Protein AF-A0A1H3KQI0-F1 (afdb_monomer)

Structure (mmCIF, N/CA/C/O backbone):
data_AF-A0A1H3KQI0-F1
#
_entry.id   AF-A0A1H3KQI0-F1
#
loop_
_atom_site.group_PDB
_atom_site.id
_atom_site.type_symbol
_atom_site.label_atom_id
_atom_site.label_alt_id
_atom_site.label_comp_id
_atom_site.label_asym_id
_atom_site.label_entity_id
_atom_site.label_seq_id
_atom_site.pdbx_PDB_ins_code
_atom_site.Cartn_x
_atom_site.Cartn_y
_atom_site.Cartn_z
_atom_site.occupancy
_atom_site.B_iso_or_equiv
_atom_site.auth_seq_id
_atom_site.auth_comp_id
_atom_site.auth_asym_id
_atom_site.auth_atom_id
_atom_site.pdbx_PDB_model_num
ATOM 1 N N . MET A 1 1 ? 1.384 16.087 -25.421 1.00 45.19 1 MET A N 1
ATOM 2 C CA . MET A 1 1 ? 2.355 15.245 -26.148 1.00 45.19 1 MET A CA 1
ATOM 3 C C . MET A 1 1 ? 3.482 14.922 -25.182 1.00 45.19 1 MET A C 1
ATOM 5 O O . MET A 1 1 ? 4.035 15.856 -24.618 1.00 45.19 1 MET A O 1
ATOM 9 N N . TYR A 1 2 ? 3.736 13.643 -24.903 1.00 68.00 2 TYR A N 1
ATOM 10 C CA . TYR A 1 2 ? 4.824 13.215 -24.017 1.00 68.00 2 TYR A CA 1
ATOM 11 C C . TYR A 1 2 ? 6.023 12.823 -24.880 1.00 68.00 2 TYR A C 1
ATOM 13 O O . TYR A 1 2 ? 5.863 12.041 -25.813 1.00 68.00 2 TYR A O 1
ATOM 21 N N . TYR A 1 3 ? 7.194 13.381 -24.583 1.00 80.69 3 TYR A N 1
ATOM 22 C CA . TYR A 1 3 ? 8.450 13.045 -25.249 1.00 80.69 3 TYR A CA 1
ATOM 23 C C . TYR A 1 3 ? 9.344 12.297 -24.269 1.00 80.69 3 TYR A C 1
ATOM 25 O O . TYR A 1 3 ? 9.502 12.729 -23.126 1.00 80.69 3 TYR A O 1
ATOM 33 N N . LEU A 1 4 ? 9.917 11.181 -24.717 1.00 81.19 4 LEU A N 1
ATOM 34 C CA . LEU A 1 4 ? 10.887 10.423 -23.944 1.00 81.19 4 LEU A CA 1
ATOM 35 C C . LEU A 1 4 ? 12.296 10.726 -24.459 1.00 81.19 4 LEU A C 1
ATOM 37 O O . LEU A 1 4 ? 12.607 10.420 -25.606 1.00 81.19 4 LEU A O 1
ATOM 41 N N . CYS A 1 5 ? 13.144 11.300 -23.609 1.00 85.31 5 CYS A N 1
ATOM 42 C CA . CYS A 1 5 ? 14.556 11.506 -23.918 1.00 85.31 5 CYS A CA 1
ATOM 43 C C . CYS A 1 5 ? 15.376 10.388 -23.271 1.00 85.31 5 CYS A C 1
ATOM 45 O O . CYS A 1 5 ? 15.275 10.166 -22.065 1.00 85.31 5 CYS A O 1
ATOM 47 N N . THR A 1 6 ? 16.192 9.694 -24.060 1.00 85.00 6 THR A N 1
ATOM 48 C CA . THR A 1 6 ? 17.097 8.646 -23.580 1.00 85.00 6 THR A CA 1
ATOM 49 C C . THR A 1 6 ? 18.439 8.750 -24.296 1.00 85.00 6 THR A C 1
ATOM 51 O O . THR A 1 6 ? 18.502 9.226 -25.426 1.00 85.00 6 THR A O 1
ATOM 54 N N . ASN A 1 7 ? 19.509 8.305 -23.641 1.00 88.94 7 ASN A N 1
ATOM 55 C CA . ASN A 1 7 ? 20.823 8.095 -24.254 1.00 88.94 7 ASN A CA 1
ATOM 56 C C . ASN A 1 7 ? 21.018 6.647 -24.744 1.00 88.94 7 ASN A C 1
ATOM 58 O O . ASN A 1 7 ? 22.091 6.304 -25.234 1.00 88.94 7 ASN A O 1
ATOM 62 N N . ILE A 1 8 ? 20.001 5.794 -24.585 1.00 87.25 8 ILE A N 1
ATOM 63 C CA . ILE A 1 8 ? 20.001 4.406 -25.045 1.00 87.25 8 ILE A CA 1
ATOM 64 C C . ILE A 1 8 ? 19.507 4.379 -26.490 1.00 87.25 8 ILE A C 1
ATOM 66 O O . ILE A 1 8 ? 18.335 4.651 -26.744 1.00 87.25 8 ILE A O 1
ATOM 70 N N . MET A 1 9 ? 20.398 4.033 -27.416 1.00 86.62 9 MET A N 1
ATOM 71 C CA . MET A 1 9 ? 20.124 4.083 -28.858 1.00 86.62 9 MET A CA 1
ATOM 72 C C . MET A 1 9 ? 19.695 2.730 -29.440 1.00 86.62 9 MET A C 1
ATOM 74 O O . MET A 1 9 ? 19.024 2.692 -30.465 1.00 86.62 9 MET A O 1
ATOM 78 N N . ASP A 1 10 ? 20.026 1.630 -28.760 1.00 92.12 10 ASP A N 1
ATOM 79 C CA . ASP A 1 10 ? 19.920 0.271 -29.316 1.00 92.12 10 ASP A CA 1
ATOM 80 C C . ASP A 1 10 ? 18.660 -0.482 -28.852 1.00 92.12 10 ASP A C 1
ATOM 82 O O . ASP A 1 10 ? 18.579 -1.708 -28.941 1.00 92.12 10 ASP A O 1
ATOM 86 N N . TRP A 1 11 ? 17.698 0.217 -28.244 1.00 90.69 11 TRP A N 1
ATOM 87 C CA . TRP A 1 11 ? 16.488 -0.402 -27.701 1.00 90.69 11 TRP A CA 1
ATOM 88 C C . TRP A 1 11 ? 15.280 -0.131 -28.580 1.00 90.69 11 TRP A C 1
ATOM 90 O O . TRP A 1 11 ? 15.010 1.008 -28.950 1.00 90.69 11 TRP A O 1
ATOM 100 N N . GLU A 1 12 ? 14.482 -1.177 -28.786 1.00 92.69 12 GLU A N 1
ATOM 101 C CA . GLU A 1 12 ? 13.173 -1.045 -29.413 1.00 92.69 12 GLU A CA 1
ATOM 102 C C . GLU A 1 12 ? 12.286 -0.046 -28.645 1.00 92.69 12 GLU A C 1
ATOM 104 O O . GLU A 1 12 ? 12.229 -0.107 -27.404 1.00 92.69 12 GLU A O 1
ATOM 109 N N . PRO A 1 13 ? 11.541 0.836 -29.342 1.00 89.44 13 PRO A N 1
ATOM 110 C CA . PRO A 1 13 ? 10.701 1.855 -28.710 1.00 89.44 13 PRO A CA 1
ATOM 111 C C . PRO A 1 13 ? 9.726 1.296 -27.666 1.00 89.44 13 PRO A C 1
ATOM 113 O O . PRO A 1 13 ? 9.523 1.901 -26.611 1.00 89.44 13 PRO A O 1
ATOM 116 N N . GLU A 1 14 ? 9.159 0.111 -27.910 1.00 89.69 14 GLU A N 1
ATOM 117 C CA . GLU A 1 14 ? 8.251 -0.554 -26.971 1.00 89.69 14 GLU A CA 1
ATOM 118 C C . GLU A 1 14 ? 8.956 -0.935 -25.661 1.00 89.69 14 GLU A C 1
ATOM 120 O O . GLU A 1 14 ? 8.436 -0.703 -24.564 1.00 89.69 14 GLU A O 1
ATOM 125 N N . ARG A 1 15 ? 10.178 -1.475 -25.755 1.00 90.06 15 ARG A N 1
ATOM 126 C CA . ARG A 1 15 ? 10.992 -1.836 -24.588 1.00 90.06 15 ARG A CA 1
ATOM 127 C C . ARG A 1 15 ? 11.363 -0.596 -23.783 1.00 90.06 15 ARG A C 1
ATOM 129 O O . ARG A 1 15 ? 11.297 -0.621 -22.550 1.00 90.06 15 ARG A O 1
ATOM 136 N N . LEU A 1 16 ? 11.738 0.479 -24.470 1.00 90.94 16 LEU A N 1
ATOM 137 C CA . LEU A 1 16 ? 12.079 1.758 -23.860 1.00 90.94 16 LEU A CA 1
ATOM 138 C C . LEU A 1 16 ? 10.883 2.345 -23.094 1.00 90.94 16 LEU A C 1
ATOM 140 O O . LEU A 1 16 ? 11.002 2.659 -21.909 1.00 90.94 16 LEU A O 1
ATOM 144 N N . TRP A 1 17 ? 9.711 2.396 -23.731 1.00 88.75 17 TRP A N 1
ATOM 145 C CA . TRP A 1 17 ? 8.471 2.865 -23.110 1.00 88.75 17 TRP A CA 1
ATOM 146 C C . TRP A 1 17 ? 8.066 2.025 -21.895 1.00 88.75 17 TRP A C 1
ATOM 148 O O . TRP A 1 17 ? 7.750 2.564 -20.829 1.00 88.75 17 TRP A O 1
ATOM 158 N N . ARG A 1 18 ? 8.118 0.693 -22.024 1.00 85.38 18 ARG A N 1
ATOM 159 C CA . ARG A 1 18 ? 7.807 -0.230 -20.926 1.00 85.38 18 ARG A CA 1
ATOM 160 C C . ARG A 1 18 ? 8.737 -0.007 -19.737 1.00 85.38 18 ARG A C 1
ATOM 162 O O . ARG A 1 18 ? 8.272 0.025 -18.601 1.00 85.38 18 ARG A O 1
ATOM 169 N N . THR A 1 19 ? 10.028 0.177 -19.996 1.00 85.00 19 THR A N 1
ATOM 170 C CA . THR A 1 19 ? 11.035 0.387 -18.948 1.00 85.00 19 THR A CA 1
ATOM 171 C C . THR A 1 19 ? 10.838 1.729 -18.257 1.00 85.00 19 THR A C 1
ATOM 173 O O . THR A 1 19 ? 10.815 1.783 -17.031 1.00 85.00 19 THR A O 1
ATOM 176 N N . TYR A 1 20 ? 10.608 2.797 -19.021 1.00 86.31 20 TYR A N 1
ATOM 177 C CA . TYR A 1 20 ? 10.280 4.103 -18.457 1.00 86.31 20 TYR A CA 1
ATOM 178 C C . TYR A 1 20 ? 9.029 4.051 -17.575 1.00 86.31 20 TYR A C 1
ATOM 180 O O . TYR A 1 20 ? 9.051 4.530 -16.446 1.00 86.31 20 TYR A O 1
ATOM 188 N N . THR A 1 21 ? 7.968 3.389 -18.044 1.00 81.69 21 THR A N 1
ATOM 189 C CA . THR A 1 21 ? 6.725 3.227 -17.276 1.00 81.69 21 THR A CA 1
ATOM 190 C C . THR A 1 21 ? 6.969 2.491 -15.954 1.00 81.69 21 THR A C 1
ATOM 192 O O . THR A 1 21 ? 6.410 2.873 -14.927 1.00 81.69 21 THR A O 1
ATOM 195 N N . ILE A 1 22 ? 7.829 1.463 -15.952 1.00 79.94 22 ILE A N 1
ATOM 196 C CA . ILE A 1 22 ? 8.237 0.752 -14.730 1.00 79.94 22 ILE A CA 1
ATOM 197 C C . ILE A 1 22 ? 8.984 1.694 -13.774 1.00 79.94 22 ILE A C 1
ATOM 199 O O . ILE A 1 22 ? 8.691 1.697 -12.580 1.00 79.94 22 ILE A O 1
ATOM 203 N N . LEU A 1 23 ? 9.912 2.514 -14.277 1.00 81.88 23 LEU A N 1
ATOM 204 C CA . LEU A 1 23 ? 10.661 3.480 -13.462 1.00 81.88 23 LEU A CA 1
ATOM 205 C C . LEU A 1 23 ? 9.753 4.554 -12.851 1.00 81.88 23 LEU A C 1
ATOM 207 O O . LEU A 1 23 ? 9.865 4.850 -11.664 1.00 81.88 23 LEU A O 1
ATOM 211 N N . THR A 1 24 ? 8.814 5.101 -13.622 1.00 81.19 24 THR A N 1
ATOM 212 C CA . THR A 1 24 ? 7.842 6.073 -13.104 1.00 81.19 24 THR A CA 1
ATOM 213 C C . THR A 1 24 ? 6.950 5.460 -12.022 1.00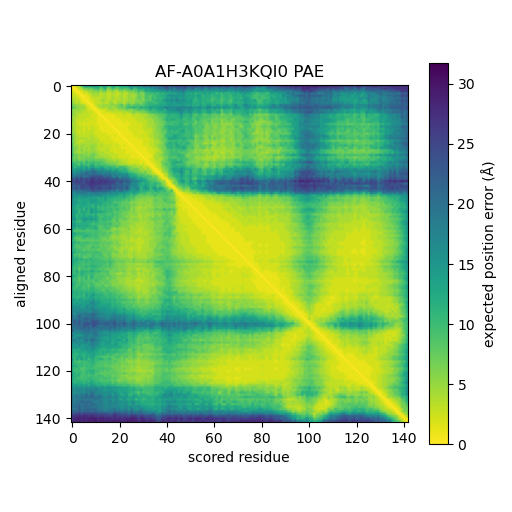 81.19 24 THR A C 1
ATOM 215 O O . THR A 1 24 ? 6.656 6.110 -11.018 1.00 81.19 24 THR A O 1
ATOM 218 N N . ASP A 1 25 ? 6.542 4.200 -12.186 1.00 74.56 25 ASP A N 1
ATOM 219 C CA . ASP A 1 25 ? 5.768 3.496 -11.163 1.00 74.56 25 ASP A CA 1
ATOM 220 C C . ASP A 1 25 ? 6.587 3.243 -9.890 1.00 74.56 25 ASP A C 1
ATOM 222 O O . ASP A 1 25 ? 6.113 3.504 -8.784 1.00 74.56 25 ASP A O 1
ATOM 226 N N . LEU A 1 26 ? 7.847 2.821 -10.042 1.00 74.62 26 LEU A N 1
ATOM 227 C CA . LEU A 1 26 ? 8.806 2.691 -8.942 1.00 74.62 26 LEU A CA 1
ATOM 228 C C . LEU A 1 26 ? 8.915 3.995 -8.144 1.00 74.62 26 LEU A C 1
ATOM 230 O O . LEU A 1 26 ? 8.800 3.987 -6.918 1.00 74.62 26 LEU A O 1
ATOM 234 N N . GLU A 1 27 ? 9.069 5.130 -8.824 1.00 76.94 27 GLU A N 1
ATOM 235 C CA . GLU A 1 27 ? 9.135 6.439 -8.173 1.00 76.94 27 GLU A CA 1
ATOM 236 C C 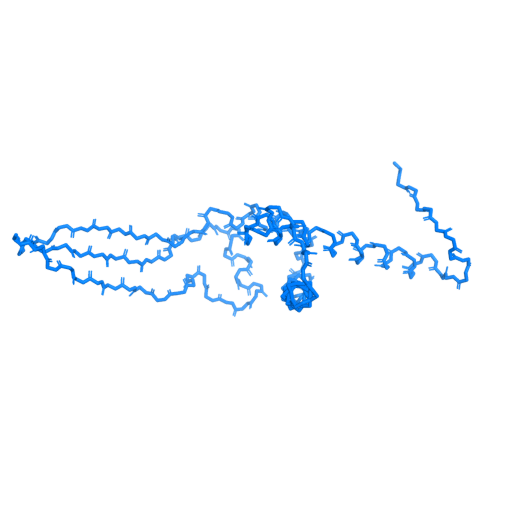. GLU A 1 27 ? 7.855 6.794 -7.411 1.00 76.94 27 GLU A C 1
ATOM 238 O O . GLU A 1 27 ? 7.936 7.340 -6.305 1.00 76.94 27 GLU A O 1
ATOM 243 N N . ALA A 1 28 ? 6.679 6.479 -7.962 1.00 78.38 28 ALA A N 1
ATOM 244 C CA . ALA A 1 28 ? 5.401 6.713 -7.292 1.00 78.38 28 ALA A CA 1
ATOM 245 C C . ALA A 1 28 ? 5.280 5.878 -6.006 1.00 78.38 28 ALA A C 1
ATOM 247 O O . ALA A 1 28 ? 4.918 6.401 -4.945 1.00 78.38 28 ALA A O 1
ATOM 248 N N . VAL A 1 29 ? 5.673 4.603 -6.060 1.00 76.56 29 VAL A N 1
ATOM 249 C CA . VAL A 1 29 ? 5.718 3.714 -4.891 1.00 76.56 29 VAL A CA 1
ATOM 250 C C . VAL A 1 29 ? 6.718 4.222 -3.849 1.00 76.56 29 VAL A C 1
ATOM 252 O O . VAL A 1 29 ? 6.384 4.328 -2.668 1.00 76.56 29 VAL A O 1
ATOM 255 N N . PHE A 1 30 ? 7.918 4.633 -4.259 1.00 73.69 30 PHE A N 1
ATOM 256 C CA . PHE A 1 30 ? 8.920 5.179 -3.339 1.00 73.69 30 PHE A CA 1
ATOM 257 C C . PHE A 1 30 ? 8.472 6.482 -2.686 1.00 73.69 30 PHE A C 1
ATOM 259 O O . PHE A 1 30 ? 8.681 6.682 -1.487 1.00 73.69 30 PHE A O 1
ATOM 266 N N . ARG A 1 31 ? 7.832 7.369 -3.451 1.00 76.50 31 ARG A N 1
ATOM 267 C CA . ARG A 1 31 ? 7.273 8.623 -2.939 1.00 76.50 31 ARG A CA 1
ATOM 268 C C . ARG A 1 31 ? 6.179 8.355 -1.908 1.00 76.50 31 ARG A C 1
ATOM 270 O O . ARG A 1 31 ? 6.173 9.001 -0.865 1.00 76.50 31 ARG A O 1
ATOM 277 N N . SER A 1 32 ? 5.309 7.382 -2.176 1.00 72.12 32 SER A N 1
ATOM 278 C CA . SER A 1 32 ? 4.284 6.905 -1.244 1.00 72.12 32 SER A CA 1
ATOM 279 C C . SER A 1 32 ? 4.894 6.421 0.070 1.00 72.12 32 SER A C 1
ATOM 281 O O . SER A 1 32 ? 4.536 6.905 1.139 1.00 72.12 32 SER A O 1
ATOM 283 N N . LEU A 1 33 ? 5.821 5.468 -0.003 1.00 70.19 33 LEU A N 1
ATOM 284 C CA . LEU A 1 33 ? 6.384 4.807 1.175 1.00 70.19 33 LEU A CA 1
ATOM 285 C C . LEU A 1 33 ? 7.172 5.765 2.063 1.00 70.19 33 LEU A C 1
ATOM 287 O O . LEU A 1 33 ? 7.043 5.716 3.281 1.00 70.19 33 LEU A O 1
ATOM 291 N N . LYS A 1 34 ? 7.966 6.660 1.464 1.00 68.62 34 LYS A N 1
ATOM 292 C CA . LYS A 1 34 ? 8.764 7.638 2.217 1.00 68.62 34 LYS A CA 1
ATOM 293 C C . LYS A 1 34 ? 7.896 8.595 3.033 1.00 68.62 34 LYS A C 1
ATOM 295 O O . LYS A 1 34 ? 8.306 8.975 4.126 1.00 68.62 34 LYS A O 1
ATOM 300 N N . SER A 1 35 ? 6.732 8.978 2.508 1.00 68.69 35 SER A N 1
ATOM 301 C CA . SER A 1 35 ? 5.786 9.847 3.213 1.00 68.69 35 SER A CA 1
ATOM 302 C C . SER A 1 35 ? 5.083 9.123 4.365 1.00 68.69 35 SER A C 1
ATOM 304 O O . SER A 1 35 ? 5.007 9.674 5.456 1.00 68.69 35 SER A O 1
ATOM 306 N N . GLU A 1 36 ? 4.617 7.890 4.150 1.00 63.22 36 GLU A N 1
ATOM 307 C CA . GLU A 1 36 ? 3.800 7.157 5.136 1.00 63.22 36 GLU A CA 1
ATOM 308 C C . GLU A 1 36 ? 4.624 6.492 6.246 1.00 63.22 36 GLU A C 1
ATOM 310 O O . GLU A 1 36 ? 4.204 6.453 7.398 1.00 63.22 36 GLU A O 1
ATOM 315 N N . LEU A 1 37 ? 5.826 5.995 5.937 1.00 59.59 37 LEU A N 1
ATOM 316 C CA . LEU A 1 37 ? 6.702 5.365 6.934 1.00 59.59 37 LEU A CA 1
ATOM 317 C C . LEU A 1 37 ? 7.436 6.389 7.816 1.00 59.59 37 LEU A C 1
ATOM 319 O O . LEU A 1 37 ? 8.313 6.007 8.587 1.00 59.59 37 LEU A O 1
ATOM 323 N N . GLY A 1 38 ? 7.146 7.689 7.678 1.00 58.41 38 GLY A N 1
ATOM 324 C CA . GLY A 1 38 ? 7.848 8.740 8.420 1.00 58.41 38 GLY A CA 1
ATOM 325 C C . GLY A 1 38 ? 9.350 8.791 8.115 1.00 58.41 38 GLY A C 1
ATOM 326 O O . GLY A 1 38 ? 10.129 9.311 8.905 1.00 58.41 38 GLY A O 1
ATOM 327 N N . MET A 1 39 ? 9.780 8.270 6.961 1.00 58.59 39 MET A N 1
ATOM 328 C CA . MET A 1 39 ? 11.196 8.163 6.573 1.00 58.59 39 MET A CA 1
ATOM 329 C C . MET A 1 39 ? 11.777 9.499 6.076 1.00 58.59 39 MET A C 1
ATOM 331 O O . MET A 1 39 ? 12.802 9.525 5.391 1.00 58.59 39 MET A O 1
ATOM 335 N N . ARG A 1 40 ? 11.120 10.621 6.396 1.00 61.28 40 ARG A N 1
ATOM 336 C CA . ARG A 1 40 ? 11.604 11.979 6.139 1.00 61.28 40 ARG A CA 1
ATOM 337 C C . ARG A 1 40 ? 11.828 12.726 7.466 1.00 61.28 40 ARG A C 1
ATOM 339 O O . ARG A 1 40 ? 10.921 12.730 8.290 1.00 61.28 40 ARG A O 1
ATOM 346 N N . PRO A 1 41 ? 12.977 13.411 7.638 1.00 55.25 41 PRO A N 1
ATOM 347 C CA . PRO A 1 41 ? 14.028 13.603 6.640 1.00 55.25 41 PRO A CA 1
ATOM 348 C C . PRO A 1 41 ? 14.937 12.375 6.496 1.00 55.25 41 PRO A C 1
ATOM 350 O O . PRO A 1 41 ? 15.268 11.689 7.460 1.00 55.25 41 PRO A O 1
ATOM 353 N N . VAL A 1 42 ? 15.359 12.136 5.256 1.00 56.69 42 VAL A N 1
ATOM 354 C CA . VAL A 1 42 ? 16.309 11.100 4.826 1.00 56.69 42 VAL A CA 1
ATOM 355 C C . VAL A 1 42 ? 17.712 11.525 5.286 1.00 56.69 42 VAL A C 1
ATOM 357 O O . VAL A 1 42 ? 18.575 11.840 4.479 1.00 56.69 42 VAL A O 1
ATOM 360 N N . TYR A 1 43 ? 17.971 11.563 6.594 1.00 55.00 43 TYR A N 1
ATOM 361 C CA . TYR A 1 43 ? 19.340 11.663 7.106 1.00 55.00 43 TYR A CA 1
ATOM 362 C C . TYR A 1 43 ? 19.947 10.261 7.095 1.00 55.00 43 TYR A C 1
ATOM 364 O O . TYR A 1 43 ? 20.085 9.595 8.120 1.00 55.00 43 TYR A O 1
ATOM 372 N N . HIS A 1 44 ? 20.238 9.761 5.895 1.00 55.50 44 HIS A N 1
ATOM 373 C CA . HIS A 1 44 ? 20.942 8.497 5.702 1.00 55.50 44 HIS A CA 1
ATOM 374 C C . HIS A 1 44 ? 22.427 8.715 5.988 1.00 55.50 44 HIS A C 1
ATOM 376 O O . HIS A 1 44 ? 23.250 8.795 5.086 1.00 55.50 44 HIS A O 1
ATOM 382 N N . GLN A 1 45 ? 22.751 8.913 7.262 1.00 62.16 45 GLN A N 1
ATOM 383 C CA . GLN A 1 45 ? 24.105 9.266 7.684 1.00 62.16 45 GLN A CA 1
ATOM 384 C C . GLN A 1 45 ? 24.977 8.031 7.935 1.00 62.16 45 GLN A C 1
ATOM 386 O O . GLN A 1 45 ? 26.196 8.143 7.956 1.00 62.16 45 GLN A O 1
ATOM 391 N N . THR A 1 46 ? 24.374 6.846 8.096 1.00 77.50 46 THR A N 1
ATOM 392 C CA . THR A 1 46 ? 25.103 5.592 8.320 1.00 77.50 46 THR A CA 1
ATOM 393 C C . THR A 1 46 ? 24.776 4.563 7.243 1.00 77.50 46 THR A C 1
ATOM 395 O O . THR A 1 46 ? 23.620 4.425 6.831 1.00 77.50 46 THR A O 1
ATOM 398 N N . ALA A 1 47 ? 25.791 3.806 6.815 1.00 80.50 47 ALA A N 1
ATOM 399 C CA . ALA A 1 47 ? 25.654 2.759 5.800 1.00 80.50 47 ALA A CA 1
ATOM 400 C C . ALA A 1 47 ? 24.551 1.743 6.151 1.00 80.50 47 ALA A C 1
ATOM 402 O O . ALA A 1 47 ? 23.738 1.392 5.303 1.00 80.50 47 ALA A O 1
ATOM 403 N N . GLN A 1 48 ? 24.437 1.370 7.429 1.00 83.12 48 GLN A N 1
ATOM 404 C CA . GLN A 1 48 ? 23.415 0.436 7.906 1.00 83.12 48 GLN A CA 1
ATOM 405 C C . GLN A 1 48 ? 21.977 0.946 7.693 1.00 83.12 48 GLN A C 1
ATOM 407 O O . GLN A 1 48 ? 21.088 0.179 7.329 1.00 83.12 48 GLN A O 1
ATOM 412 N N . ARG A 1 49 ? 21.719 2.248 7.899 1.00 77.81 49 ARG A N 1
ATOM 413 C CA . ARG A 1 49 ? 20.384 2.831 7.668 1.00 77.81 49 ARG A CA 1
ATOM 414 C C . ARG A 1 49 ? 20.054 2.918 6.179 1.00 77.81 49 ARG A C 1
ATOM 416 O O . ARG A 1 49 ? 18.895 2.727 5.818 1.00 77.81 49 ARG A O 1
ATOM 423 N N . VAL A 1 50 ? 21.057 3.171 5.331 1.00 77.56 50 VAL A N 1
ATOM 424 C CA . VAL A 1 50 ? 20.910 3.117 3.866 1.00 77.56 50 VAL A CA 1
ATOM 425 C C . VAL A 1 50 ? 20.513 1.711 3.435 1.00 77.56 50 VAL A C 1
ATOM 427 O O . VAL A 1 50 ? 19.522 1.546 2.730 1.00 77.56 50 VAL A O 1
ATOM 430 N N . GLU A 1 51 ? 21.251 0.703 3.894 1.00 82.12 51 GLU A N 1
ATOM 431 C CA . GLU A 1 51 ? 21.013 -0.694 3.543 1.00 82.12 51 GLU A CA 1
ATOM 432 C C . GLU A 1 51 ? 19.605 -1.149 3.951 1.00 82.12 51 GLU A C 1
ATOM 434 O O . GLU A 1 51 ? 18.844 -1.639 3.116 1.00 82.12 51 GLU A O 1
ATOM 439 N N . ALA A 1 52 ? 19.203 -0.904 5.201 1.00 82.81 52 ALA A N 1
ATOM 440 C CA . ALA A 1 52 ? 17.857 -1.233 5.666 1.00 82.81 52 ALA A CA 1
ATOM 441 C C . ALA A 1 52 ? 16.764 -0.518 4.849 1.00 82.81 52 ALA A C 1
ATOM 443 O O . ALA A 1 52 ? 15.730 -1.113 4.534 1.00 82.81 52 ALA A O 1
ATOM 444 N N . HIS A 1 53 ? 16.987 0.747 4.469 1.00 74.88 53 HIS A N 1
ATOM 445 C CA . HIS A 1 53 ? 16.034 1.478 3.639 1.00 74.88 53 HIS A CA 1
ATOM 446 C C . HIS A 1 53 ? 15.901 0.859 2.247 1.00 74.88 53 HIS A C 1
ATOM 448 O O . HIS A 1 53 ? 14.775 0.706 1.776 1.00 74.88 53 HIS A O 1
ATOM 454 N N . LEU A 1 54 ? 17.010 0.467 1.611 1.00 79.31 54 LEU A N 1
ATOM 455 C CA . LEU A 1 54 ? 16.993 -0.217 0.315 1.00 79.31 54 LEU A CA 1
ATOM 456 C C . LEU A 1 54 ? 16.202 -1.528 0.389 1.00 79.31 54 LEU A C 1
ATOM 458 O O . LEU A 1 54 ? 15.351 -1.767 -0.466 1.00 79.31 54 LEU A O 1
ATOM 462 N N . TRP A 1 55 ? 16.401 -2.320 1.446 1.00 83.94 55 TRP A N 1
ATOM 463 C CA . TRP A 1 55 ? 15.665 -3.569 1.656 1.00 83.94 55 TRP A CA 1
ATOM 464 C C . TRP A 1 55 ? 14.156 -3.363 1.807 1.00 83.94 55 TRP A C 1
ATOM 466 O O . TRP A 1 55 ? 13.376 -3.976 1.077 1.00 83.94 55 TRP A O 1
ATOM 476 N N . ILE A 1 56 ? 13.726 -2.473 2.708 1.00 79.88 56 ILE A N 1
ATOM 477 C CA . ILE A 1 56 ? 12.295 -2.177 2.916 1.00 79.88 56 ILE A CA 1
ATOM 478 C C . ILE A 1 56 ? 11.665 -1.647 1.624 1.00 79.88 56 ILE A C 1
ATOM 480 O O . ILE A 1 56 ? 10.547 -2.013 1.262 1.00 79.88 56 ILE A O 1
ATOM 484 N N . THR A 1 57 ? 12.404 -0.802 0.910 1.00 75.88 57 THR A N 1
ATOM 485 C CA . THR A 1 57 ? 11.975 -0.186 -0.344 1.00 75.88 57 THR A CA 1
ATOM 486 C C . THR A 1 57 ? 11.784 -1.226 -1.453 1.00 75.88 57 THR A C 1
ATOM 488 O O . THR A 1 57 ? 10.767 -1.198 -2.148 1.00 75.88 57 THR A O 1
ATOM 491 N N . LEU A 1 58 ? 12.708 -2.181 -1.582 1.00 81.88 58 LEU A N 1
ATOM 492 C CA . LEU A 1 58 ? 12.613 -3.279 -2.543 1.00 81.88 58 LEU A CA 1
ATOM 493 C C . LEU A 1 58 ? 11.433 -4.210 -2.229 1.00 81.88 58 LEU A C 1
ATOM 495 O O . LEU A 1 58 ? 10.647 -4.536 -3.119 1.00 81.88 58 LEU A O 1
ATOM 499 N N . LEU A 1 59 ? 11.262 -4.593 -0.959 1.00 85.31 59 LEU A N 1
ATOM 500 C CA . LEU A 1 59 ? 10.139 -5.430 -0.520 1.00 85.31 59 LEU A CA 1
ATOM 501 C C . LEU A 1 59 ? 8.791 -4.769 -0.816 1.00 85.31 59 LEU A C 1
ATOM 503 O O . LEU A 1 59 ? 7.878 -5.400 -1.351 1.00 85.31 59 LEU A O 1
ATOM 507 N N . ALA A 1 60 ? 8.674 -3.483 -0.505 1.00 82.50 60 ALA A N 1
ATOM 508 C CA . ALA A 1 60 ? 7.453 -2.743 -0.749 1.00 82.50 60 ALA A CA 1
ATOM 509 C C . ALA A 1 60 ? 7.166 -2.567 -2.250 1.00 82.50 60 ALA A C 1
ATOM 511 O O . ALA A 1 60 ? 6.006 -2.660 -2.652 1.00 82.50 60 ALA A O 1
ATOM 512 N N . TYR A 1 61 ? 8.195 -2.399 -3.093 1.00 82.75 61 TYR A N 1
ATOM 513 C CA . TYR A 1 61 ? 8.021 -2.437 -4.547 1.00 82.75 61 TYR A CA 1
ATOM 514 C C . TYR A 1 61 ? 7.441 -3.773 -5.009 1.00 82.75 61 TYR A C 1
ATOM 516 O O . TYR A 1 61 ? 6.436 -3.775 -5.716 1.00 82.75 61 TYR A O 1
ATOM 524 N N . HIS A 1 62 ? 8.019 -4.902 -4.588 1.00 86.81 62 HIS A N 1
ATOM 525 C CA . HIS A 1 62 ? 7.505 -6.217 -4.973 1.00 86.81 62 HIS A CA 1
ATOM 526 C C . HIS A 1 62 ? 6.049 -6.410 -4.549 1.00 86.81 62 HIS A C 1
ATOM 528 O O . HIS A 1 62 ? 5.245 -6.906 -5.339 1.00 86.81 62 HIS A O 1
ATOM 534 N N . LEU A 1 63 ? 5.688 -5.965 -3.343 1.00 87.75 63 LEU A N 1
ATOM 535 C CA . LEU A 1 63 ? 4.314 -6.025 -2.857 1.00 87.75 63 LEU A CA 1
ATOM 536 C C . LEU A 1 63 ? 3.360 -5.198 -3.730 1.00 87.75 63 LEU A C 1
ATOM 538 O O . LEU A 1 63 ? 2.344 -5.719 -4.192 1.00 87.75 63 LEU A O 1
ATOM 542 N N . VAL A 1 64 ? 3.683 -3.926 -3.985 1.00 88.31 64 VAL A N 1
ATOM 543 C CA . VAL A 1 64 ? 2.835 -3.054 -4.810 1.00 88.31 64 VAL A CA 1
ATOM 544 C C . VAL A 1 64 ? 2.754 -3.569 -6.243 1.00 88.31 64 VAL A C 1
ATOM 546 O O . VAL A 1 64 ? 1.660 -3.657 -6.797 1.00 88.31 64 VAL A O 1
ATOM 549 N N . HIS A 1 65 ? 3.882 -3.964 -6.830 1.00 87.44 65 HIS A N 1
ATOM 550 C CA . HIS A 1 65 ? 3.932 -4.508 -8.181 1.00 87.44 65 HIS A CA 1
ATOM 551 C C . HIS A 1 65 ? 3.064 -5.763 -8.305 1.00 87.44 65 HIS A C 1
ATOM 553 O O . HIS A 1 65 ? 2.268 -5.866 -9.236 1.00 87.44 65 HIS A O 1
ATOM 559 N N . HIS A 1 66 ? 3.144 -6.678 -7.336 1.00 91.00 66 HIS A N 1
ATOM 560 C CA . HIS A 1 66 ? 2.307 -7.873 -7.301 1.00 91.00 66 HIS A CA 1
ATOM 561 C C . HIS A 1 66 ? 0.811 -7.531 -7.209 1.00 91.00 66 HIS A C 1
ATOM 563 O O . HIS A 1 66 ? 0.008 -8.076 -7.966 1.00 91.00 66 HIS A O 1
ATOM 569 N N . ILE A 1 67 ? 0.426 -6.590 -6.337 1.00 92.06 67 ILE A N 1
ATOM 570 C CA . ILE A 1 67 ? -0.964 -6.117 -6.233 1.00 92.06 67 ILE A CA 1
ATOM 571 C C . ILE A 1 67 ? -1.436 -5.547 -7.576 1.00 92.06 67 ILE A C 1
ATOM 573 O O . ILE A 1 67 ? -2.474 -5.964 -8.086 1.00 92.06 67 ILE A O 1
ATOM 577 N N . ARG A 1 68 ? -0.662 -4.640 -8.182 1.00 91.25 68 ARG A N 1
ATOM 578 C CA . ARG A 1 68 ? -1.015 -4.004 -9.461 1.00 91.25 68 ARG A CA 1
ATOM 579 C C . ARG A 1 68 ? -1.089 -5.005 -10.607 1.00 91.25 68 ARG A C 1
ATOM 581 O O . ARG A 1 68 ? -1.976 -4.887 -11.441 1.00 91.25 68 ARG A O 1
ATOM 588 N N . MET A 1 69 ? -0.202 -5.997 -10.640 1.00 91.50 69 MET A N 1
ATOM 589 C CA . MET A 1 69 ? -0.235 -7.070 -11.634 1.00 91.50 69 MET A CA 1
ATOM 590 C C . MET A 1 69 ? -1.530 -7.878 -11.556 1.00 91.50 69 MET A C 1
ATOM 592 O O . MET A 1 69 ? -2.146 -8.124 -12.592 1.00 91.50 69 MET A O 1
ATOM 596 N N . ARG A 1 70 ? -1.980 -8.240 -10.347 1.00 94.81 70 ARG A N 1
ATOM 597 C CA . ARG A 1 70 ? -3.251 -8.960 -10.172 1.00 94.81 70 ARG A CA 1
ATOM 598 C C . ARG A 1 70 ? -4.458 -8.098 -10.527 1.00 94.81 70 ARG A C 1
ATOM 600 O O . ARG A 1 70 ? -5.320 -8.546 -11.266 1.00 94.81 70 ARG A O 1
ATOM 607 N N . LEU A 1 71 ? -4.473 -6.838 -10.095 1.00 94.88 71 LEU A N 1
ATOM 608 C CA . LEU A 1 71 ? -5.529 -5.892 -10.470 1.00 94.88 71 LEU A CA 1
ATOM 609 C C . LEU A 1 71 ? -5.598 -5.680 -11.989 1.00 94.88 71 LEU A C 1
ATOM 611 O O . LEU A 1 71 ? -6.683 -5.668 -12.561 1.00 94.88 71 LEU A O 1
ATOM 615 N N . LYS A 1 72 ? -4.443 -5.587 -12.656 1.00 93.62 72 LYS A N 1
ATOM 616 C CA . LYS A 1 72 ? -4.351 -5.441 -14.111 1.00 93.62 72 LYS A CA 1
ATOM 617 C C . LYS A 1 72 ? -4.915 -6.650 -14.859 1.00 93.62 72 LYS A C 1
ATOM 619 O O . LYS A 1 72 ? -5.508 -6.457 -15.917 1.00 93.62 72 LYS A O 1
ATOM 624 N N . ALA A 1 73 ? -4.725 -7.862 -14.336 1.00 94.06 73 ALA A N 1
ATOM 625 C CA . ALA A 1 73 ? -5.294 -9.079 -14.918 1.00 94.06 73 ALA A CA 1
ATOM 626 C C . ALA A 1 73 ? -6.834 -9.070 -14.888 1.00 94.06 73 ALA A C 1
ATOM 628 O O . ALA A 1 73 ? -7.462 -9.543 -15.826 1.00 94.06 73 ALA A O 1
ATOM 629 N N . GLU A 1 74 ? -7.420 -8.434 -13.872 1.00 95.44 74 GLU A N 1
ATOM 630 C CA . GLU A 1 74 ? -8.867 -8.233 -13.709 1.00 95.44 74 GLU A CA 1
ATOM 631 C C . GLU A 1 74 ? -9.378 -6.934 -14.377 1.00 95.44 74 GLU A C 1
ATOM 633 O O . GLU A 1 74 ? -10.491 -6.480 -14.120 1.00 95.44 74 GLU A O 1
ATOM 638 N N . GLY A 1 75 ? -8.563 -6.287 -15.222 1.00 94.62 75 GLY A N 1
ATOM 639 C CA . GLY A 1 75 ? -8.942 -5.081 -15.973 1.00 94.62 75 GLY A CA 1
ATOM 640 C C . GLY A 1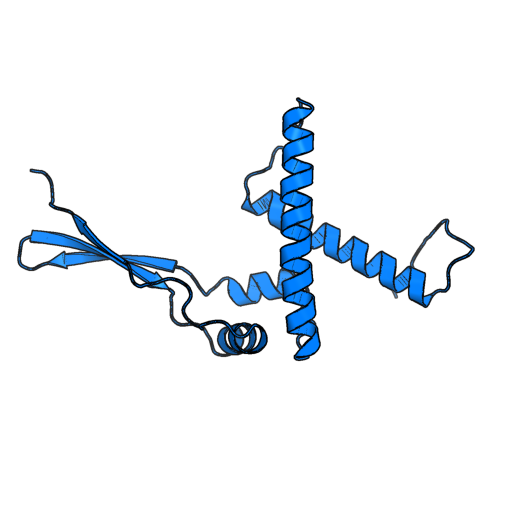 75 ? -8.849 -3.758 -15.200 1.00 94.62 75 GLY A C 1
ATOM 641 O O . GLY A 1 75 ? -9.257 -2.713 -15.708 1.00 94.62 75 GLY A O 1
ATOM 642 N N . ILE A 1 76 ? -8.288 -3.754 -13.988 1.00 94.00 76 ILE A N 1
ATOM 643 C CA . ILE A 1 76 ? -8.094 -2.543 -13.179 1.00 94.00 76 ILE A CA 1
ATOM 644 C C . ILE A 1 76 ? -6.692 -1.977 -13.446 1.00 94.00 76 ILE A C 1
ATOM 646 O O . ILE A 1 76 ? -5.679 -2.494 -12.973 1.00 94.00 76 ILE A O 1
ATOM 650 N N . HIS A 1 77 ? -6.628 -0.878 -14.202 1.00 92.12 77 HIS A N 1
ATOM 651 C CA . HIS A 1 77 ? -5.378 -0.259 -14.673 1.00 92.12 77 HIS A CA 1
ATOM 652 C C . HIS A 1 77 ? -4.926 0.973 -13.872 1.00 92.12 77 HIS A C 1
ATOM 654 O O . HIS A 1 77 ? -4.097 1.754 -14.342 1.00 92.12 77 HIS A O 1
ATOM 660 N N . ASP A 1 78 ? -5.452 1.155 -12.664 1.00 89.56 78 ASP A N 1
ATOM 661 C CA . ASP A 1 78 ? -5.152 2.313 -11.826 1.00 89.56 78 ASP A CA 1
ATOM 662 C C . ASP A 1 78 ? -3.645 2.465 -11.517 1.00 89.56 78 ASP A C 1
ATOM 664 O O . ASP A 1 78 ? -2.879 1.500 -11.361 1.00 89.56 78 ASP A O 1
ATOM 668 N N . SER A 1 79 ? -3.208 3.719 -11.375 1.00 86.56 79 SER A N 1
ATOM 669 C CA . SER A 1 79 ? -1.912 4.035 -10.771 1.00 86.56 79 SER A CA 1
ATOM 670 C C . SER A 1 79 ? -1.926 3.721 -9.272 1.00 86.56 79 SER A C 1
ATOM 672 O O . SER A 1 79 ? -2.984 3.685 -8.639 1.00 86.56 79 SER A O 1
ATOM 674 N N . TRP A 1 80 ? -0.747 3.526 -8.674 1.00 86.38 80 TRP A N 1
ATOM 675 C CA . TRP A 1 80 ? -0.646 3.310 -7.228 1.00 86.38 80 TRP A CA 1
ATOM 676 C C . TRP A 1 80 ? -1.283 4.450 -6.417 1.00 86.38 80 TRP A C 1
ATOM 678 O O . TRP A 1 80 ? -1.989 4.202 -5.442 1.00 86.38 80 TRP A O 1
ATOM 688 N N . ASP A 1 81 ? -1.096 5.698 -6.847 1.00 84.12 81 ASP A N 1
ATOM 689 C CA . ASP A 1 81 ? -1.687 6.866 -6.188 1.00 84.12 81 ASP A CA 1
ATOM 690 C C . ASP A 1 81 ? -3.219 6.842 -6.223 1.00 84.12 81 ASP A C 1
ATOM 692 O O . ASP A 1 81 ? -3.861 7.091 -5.202 1.00 84.12 81 ASP A O 1
ATOM 696 N N . MET A 1 82 ? -3.804 6.462 -7.362 1.00 88.06 82 MET A N 1
ATOM 697 C CA . MET A 1 82 ? -5.254 6.336 -7.510 1.00 88.06 82 MET A CA 1
ATOM 698 C C . MET A 1 82 ? -5.815 5.203 -6.642 1.00 88.06 82 MET A C 1
ATOM 700 O O . MET A 1 82 ? -6.816 5.396 -5.950 1.00 88.06 82 MET A O 1
ATOM 704 N N . LEU A 1 83 ? -5.145 4.044 -6.615 1.00 90.62 83 LEU A N 1
ATOM 705 C CA . LEU A 1 83 ? -5.526 2.926 -5.745 1.00 90.62 83 LEU A CA 1
ATOM 706 C C . LEU A 1 83 ? -5.526 3.351 -4.276 1.00 90.62 83 LEU A C 1
ATOM 708 O O . LEU A 1 83 ? -6.504 3.122 -3.567 1.00 90.62 83 LEU A O 1
ATOM 712 N N . ARG A 1 84 ? -4.468 4.032 -3.823 1.00 88.44 84 ARG A N 1
ATOM 713 C CA . ARG A 1 84 ? -4.400 4.555 -2.452 1.00 88.44 84 ARG A CA 1
ATOM 714 C C . ARG A 1 84 ? -5.516 5.547 -2.160 1.00 88.44 84 ARG A C 1
ATOM 716 O O . ARG A 1 84 ? -6.147 5.450 -1.112 1.00 88.44 84 ARG A O 1
ATOM 723 N N . GLN A 1 85 ? -5.786 6.472 -3.078 1.00 89.06 85 GLN A N 1
ATOM 724 C CA . GLN A 1 85 ? -6.856 7.454 -2.916 1.00 89.06 85 GLN A CA 1
ATOM 725 C C . GLN A 1 85 ? -8.226 6.778 -2.771 1.00 89.06 85 GLN A C 1
ATOM 727 O O . GLN A 1 85 ? -8.990 7.138 -1.878 1.00 89.06 85 GLN A O 1
ATOM 732 N N . ARG A 1 86 ? -8.506 5.762 -3.594 1.00 90.75 86 ARG A N 1
ATOM 733 C CA . ARG A 1 86 ? -9.749 4.973 -3.557 1.00 90.75 86 ARG A CA 1
ATOM 734 C C . ARG A 1 86 ? -9.885 4.129 -2.290 1.00 90.75 86 ARG A C 1
ATOM 736 O O . ARG A 1 86 ? -10.984 3.972 -1.766 1.00 90.75 86 ARG A O 1
ATOM 743 N N . MET A 1 87 ? -8.778 3.612 -1.766 1.00 91.62 87 MET A N 1
ATOM 744 C CA . MET A 1 87 ? -8.775 2.809 -0.538 1.00 91.62 87 MET A CA 1
ATOM 745 C C . MET A 1 87 ? -8.763 3.654 0.744 1.00 91.62 87 MET A C 1
ATOM 747 O O . MET A 1 87 ? -9.000 3.116 1.821 1.00 91.62 87 MET A O 1
ATOM 751 N N . ARG A 1 88 ? -8.529 4.972 0.653 1.00 90.50 88 ARG A N 1
ATOM 752 C CA . ARG A 1 88 ? -8.309 5.853 1.814 1.00 90.50 88 ARG A CA 1
ATOM 753 C C . ARG A 1 88 ? -9.472 5.889 2.810 1.00 90.50 88 ARG A C 1
ATOM 755 O O . ARG A 1 88 ? -9.241 6.141 3.987 1.00 90.50 88 ARG A O 1
ATOM 762 N N . THR A 1 89 ? -10.708 5.684 2.354 1.00 91.00 89 THR A N 1
ATOM 763 C CA . THR A 1 89 ? -11.908 5.744 3.211 1.00 91.00 89 THR A CA 1
ATOM 764 C C . THR A 1 89 ? -12.167 4.448 3.982 1.00 91.00 89 THR A C 1
ATOM 766 O O . THR A 1 89 ? -12.920 4.455 4.957 1.00 91.00 89 THR A O 1
ATOM 769 N N . HIS A 1 90 ? -11.520 3.342 3.605 1.00 92.31 90 HIS A N 1
ATOM 770 C CA . HIS A 1 90 ? -11.623 2.086 4.336 1.00 92.31 90 HIS A CA 1
ATOM 771 C C . HIS A 1 90 ? -10.572 2.042 5.446 1.00 92.31 90 HIS A C 1
ATOM 773 O O . HIS A 1 90 ? -9.372 1.967 5.187 1.00 92.31 90 HIS A O 1
ATOM 779 N N . MET A 1 91 ? -11.017 2.106 6.700 1.00 90.50 91 MET A N 1
ATOM 780 C CA . MET A 1 91 ? -10.132 2.241 7.857 1.00 90.50 91 MET A CA 1
ATOM 781 C C . MET A 1 91 ? -10.456 1.211 8.933 1.00 90.50 91 MET A C 1
ATOM 783 O O . MET A 1 91 ? -11.583 0.735 9.047 1.00 90.50 91 MET A O 1
ATOM 787 N N . HIS A 1 92 ? -9.470 0.912 9.776 1.00 89.56 92 HIS A N 1
ATOM 788 C CA . HIS A 1 92 ? -9.677 0.121 10.982 1.00 89.56 92 HIS A CA 1
ATOM 789 C C . HIS A 1 92 ? -10.015 1.061 12.147 1.00 89.56 92 HIS A C 1
ATOM 791 O O . HIS A 1 92 ? -9.177 1.859 12.562 1.00 89.56 92 HIS A O 1
ATOM 797 N N . VAL A 1 93 ? -11.238 0.975 12.669 1.00 90.00 93 VAL A N 1
ATOM 798 C CA . VAL A 1 93 ? -11.768 1.882 13.695 1.00 90.00 93 VAL A CA 1
ATOM 799 C C . VAL A 1 93 ? -11.814 1.178 15.049 1.00 90.00 93 VAL A C 1
ATOM 801 O O . VAL A 1 93 ? -12.249 0.030 15.138 1.00 90.00 93 VAL A O 1
ATOM 804 N N . THR A 1 94 ? -11.392 1.877 16.106 1.00 91.69 94 THR A N 1
ATOM 805 C CA . THR A 1 94 ? -11.567 1.445 17.500 1.00 91.69 94 THR A CA 1
ATOM 806 C C . THR A 1 94 ? -12.676 2.269 18.139 1.00 91.69 94 THR A C 1
ATOM 808 O O . THR A 1 94 ? -12.536 3.477 18.305 1.00 91.69 94 THR A O 1
ATOM 811 N N . THR A 1 95 ? -13.771 1.616 18.513 1.00 90.38 95 THR A N 1
ATOM 812 C CA . THR A 1 95 ? -14.909 2.232 19.195 1.00 90.38 95 THR A CA 1
ATOM 813 C C . THR A 1 95 ? -14.898 1.831 20.672 1.00 90.38 95 THR A C 1
ATOM 815 O O . THR A 1 95 ? -15.121 0.653 20.968 1.00 90.38 95 THR A O 1
ATOM 818 N N . PRO A 1 96 ? -14.641 2.767 21.603 1.00 90.31 96 PRO A N 1
ATOM 819 C CA . PRO A 1 96 ? -14.849 2.534 23.026 1.00 90.31 96 PRO A CA 1
ATOM 820 C C . PRO A 1 96 ? -16.341 2.656 23.369 1.00 90.31 96 PRO A C 1
ATOM 822 O O . PRO A 1 96 ? -17.027 3.560 22.896 1.00 90.31 96 PRO A O 1
ATOM 825 N N . MET A 1 97 ? -16.851 1.753 24.202 1.00 89.31 97 MET A N 1
ATOM 826 C CA . MET A 1 97 ? -18.207 1.807 24.747 1.00 89.31 97 MET A CA 1
ATOM 827 C C . MET A 1 97 ? -18.205 1.451 26.230 1.00 89.31 97 MET A C 1
ATOM 829 O O . MET A 1 97 ? -17.479 0.558 26.663 1.00 89.31 97 MET A O 1
ATOM 833 N N . ARG A 1 98 ? -19.035 2.135 27.016 1.00 87.56 98 ARG A N 1
ATOM 834 C CA . ARG A 1 98 ? -19.200 1.847 28.444 1.00 87.56 98 ARG A CA 1
ATOM 835 C C . ARG A 1 98 ? -20.275 0.783 28.619 1.00 87.56 98 ARG A C 1
ATOM 837 O O . ARG A 1 98 ? -21.377 0.894 28.085 1.00 87.56 98 ARG A O 1
ATOM 844 N N . THR A 1 99 ? -19.923 -0.279 29.327 1.00 84.06 99 THR A N 1
ATOM 845 C CA . THR A 1 99 ? -20.842 -1.368 29.668 1.00 84.06 99 THR A CA 1
ATOM 846 C C . THR A 1 99 ? -21.669 -1.005 30.902 1.00 84.06 99 THR A C 1
ATOM 848 O O . THR A 1 99 ? -21.304 -0.100 31.654 1.00 84.06 99 THR A O 1
ATOM 851 N N . LYS A 1 100 ? -22.779 -1.724 31.133 1.00 84.12 100 LYS A N 1
ATOM 852 C CA . LYS A 1 100 ? -23.609 -1.548 32.341 1.00 84.12 100 LYS A CA 1
ATOM 853 C C . LYS A 1 100 ? -22.815 -1.769 33.636 1.00 84.12 100 LYS A C 1
ATOM 855 O O . LYS A 1 100 ? -23.112 -1.130 34.635 1.00 84.12 100 LYS A O 1
ATOM 860 N N . ASP A 1 101 ? -21.768 -2.591 33.577 1.00 82.75 101 ASP A N 1
ATOM 861 C CA . ASP A 1 101 ? -20.887 -2.920 34.703 1.00 82.75 101 ASP A CA 1
ATOM 862 C C . ASP A 1 101 ? -19.759 -1.892 34.915 1.00 82.75 101 ASP A C 1
ATOM 864 O O . ASP A 1 101 ? -18.738 -2.210 35.519 1.00 82.75 101 ASP A O 1
ATOM 868 N N . ASN A 1 102 ? -19.892 -0.677 34.370 1.00 81.38 102 ASN A N 1
ATOM 869 C CA . ASN A 1 102 ? -18.901 0.400 34.474 1.00 81.38 102 ASN A CA 1
ATOM 870 C C . ASN A 1 102 ? -17.506 0.051 33.902 1.00 81.38 102 ASN A C 1
ATOM 872 O O . ASN A 1 102 ? -16.523 0.695 34.248 1.00 81.38 102 ASN A O 1
ATOM 876 N N . LYS A 1 103 ? -17.410 -0.952 33.014 1.00 85.25 103 LYS A N 1
ATOM 877 C CA . LYS A 1 103 ? -16.176 -1.318 32.289 1.00 85.25 103 LYS A CA 1
ATOM 878 C C . LYS A 1 103 ? -16.160 -0.699 30.898 1.00 85.25 103 LYS A C 1
ATOM 880 O O . LYS A 1 103 ? -17.213 -0.624 30.249 1.00 85.25 103 LYS A O 1
ATOM 885 N N . THR A 1 104 ? -14.977 -0.354 30.400 1.00 88.31 104 THR A N 1
ATOM 886 C CA . THR A 1 104 ? -14.799 0.196 29.052 1.00 88.31 104 THR A CA 1
ATOM 887 C C . THR A 1 104 ? -14.462 -0.922 28.062 1.00 88.31 104 THR A C 1
ATOM 889 O O . THR A 1 104 ? -13.416 -1.559 28.138 1.00 88.31 104 THR A O 1
ATOM 892 N N . LEU A 1 105 ? -15.353 -1.183 27.107 1.00 89.88 105 LEU A N 1
ATOM 893 C CA . LEU A 1 105 ? -15.155 -2.144 26.023 1.00 89.88 105 LEU A CA 1
ATOM 894 C C . LEU A 1 105 ? -14.637 -1.422 24.776 1.00 89.88 105 LEU A C 1
ATOM 896 O O . LEU A 1 105 ? -15.330 -0.590 24.199 1.00 89.88 105 LEU A O 1
ATOM 900 N N . HIS A 1 106 ? -13.443 -1.781 24.321 1.00 90.25 106 HIS A N 1
ATOM 901 C CA . HIS A 1 106 ? -12.881 -1.343 23.050 1.00 90.25 106 HIS A CA 1
ATOM 902 C C . HIS A 1 106 ? -13.185 -2.390 21.980 1.00 90.25 106 HIS A C 1
ATOM 904 O O . HIS A 1 106 ? -12.713 -3.523 22.066 1.00 90.25 106 HIS A O 1
ATOM 910 N N . ILE A 1 107 ? -13.960 -2.014 20.963 1.00 89.50 107 ILE A N 1
ATOM 911 C CA . ILE A 1 107 ? -14.190 -2.844 19.777 1.00 89.50 107 ILE A CA 1
ATOM 912 C C . ILE A 1 107 ? -13.384 -2.270 18.628 1.00 89.50 107 ILE A C 1
ATOM 914 O O . ILE A 1 107 ? -13.631 -1.149 18.192 1.00 89.50 107 ILE A O 1
ATOM 918 N N . ARG A 1 108 ? -12.444 -3.052 18.112 1.00 89.69 108 ARG A N 1
ATOM 919 C CA . ARG A 1 108 ? -11.624 -2.697 16.963 1.00 89.69 108 ARG A CA 1
ATOM 920 C C . ARG A 1 108 ? -12.058 -3.534 15.759 1.00 89.69 108 ARG A C 1
ATOM 922 O O . ARG A 1 108 ? -12.020 -4.760 15.829 1.00 89.69 108 ARG A O 1
ATOM 929 N N . LYS A 1 109 ? -12.546 -2.876 14.702 1.00 91.75 109 LYS A N 1
ATOM 930 C CA . LYS A 1 109 ? -12.996 -3.524 13.456 1.00 91.75 109 LYS A CA 1
ATOM 931 C C . LYS A 1 109 ? -12.769 -2.645 12.223 1.00 91.75 109 LYS A C 1
ATOM 933 O O . LYS A 1 109 ? -12.704 -1.420 12.336 1.00 91.75 109 LYS A O 1
ATOM 938 N N . ALA A 1 110 ? -12.709 -3.258 11.044 1.00 90.94 110 ALA A N 1
ATOM 939 C CA . ALA A 1 110 ? -12.731 -2.542 9.769 1.00 90.94 110 ALA A CA 1
ATOM 940 C C . ALA A 1 110 ? -14.071 -1.805 9.553 1.00 90.94 110 ALA A C 1
ATOM 942 O O . ALA A 1 110 ? -15.132 -2.274 9.989 1.00 90.94 110 ALA A O 1
ATOM 943 N N . SER A 1 111 ? -14.026 -0.635 8.907 1.00 91.06 111 SER A N 1
ATOM 944 C CA . SER A 1 111 ? -15.224 0.044 8.411 1.00 91.06 111 SER A CA 1
ATOM 945 C C . SER A 1 111 ? -15.856 -0.756 7.270 1.00 91.06 111 SER A C 1
ATOM 947 O O . SER A 1 111 ? -15.250 -1.665 6.716 1.00 91.06 111 SER A O 1
ATOM 949 N N . ARG A 1 112 ? -17.115 -0.462 6.931 1.00 90.62 112 ARG A N 1
ATOM 950 C CA . ARG A 1 112 ? -17.764 -1.141 5.806 1.00 90.62 112 ARG A CA 1
ATOM 951 C C . ARG A 1 112 ? -17.132 -0.642 4.497 1.00 90.62 112 ARG A C 1
ATOM 953 O O . ARG A 1 112 ? -17.158 0.569 4.281 1.00 90.62 112 ARG A O 1
ATOM 960 N N . PRO A 1 113 ? -16.631 -1.530 3.622 1.00 92.44 113 PRO A N 1
ATOM 961 C CA . PRO A 1 113 ? -16.048 -1.125 2.351 1.00 92.44 113 PRO A CA 1
ATOM 962 C C . PRO A 1 113 ? -17.122 -0.590 1.401 1.00 92.44 113 PRO A C 1
ATOM 964 O O . PRO A 1 113 ? -18.208 -1.172 1.271 1.00 92.44 113 PRO A O 1
ATOM 967 N N . GLU A 1 114 ? -16.792 0.485 0.693 1.00 93.50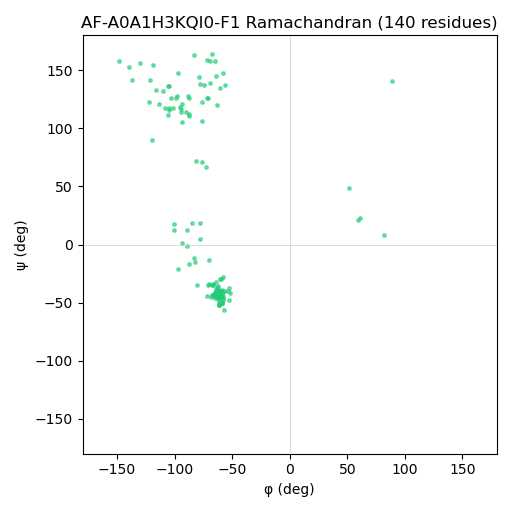 114 GLU A N 1
ATOM 968 C CA . GLU A 1 114 ? -17.589 1.015 -0.413 1.00 93.50 114 GLU A CA 1
ATOM 969 C C . GLU A 1 114 ? -17.647 0.018 -1.588 1.00 93.50 114 GLU A C 1
ATOM 971 O O . GLU A 1 114 ? -16.748 -0.819 -1.724 1.00 93.50 114 GLU A O 1
ATOM 976 N N . PRO A 1 115 ? -18.651 0.105 -2.486 1.00 92.88 115 PRO A N 1
ATOM 977 C CA . PRO A 1 115 ? -18.779 -0.818 -3.618 1.00 92.88 115 PRO A CA 1
ATOM 978 C C . PRO A 1 115 ? -17.502 -0.931 -4.458 1.00 92.88 115 PRO A C 1
ATOM 980 O O . PRO A 1 115 ? -17.075 -2.029 -4.796 1.00 92.88 115 PRO A O 1
ATOM 983 N N . TRP A 1 116 ? -16.829 0.190 -4.724 1.00 89.88 116 TRP A N 1
ATOM 984 C CA . TRP A 1 116 ? -15.586 0.183 -5.497 1.00 89.88 116 TRP A CA 1
ATOM 985 C C . TRP A 1 116 ? -14.425 -0.518 -4.770 1.00 89.88 116 TRP A C 1
ATOM 987 O O . TRP A 1 116 ? -13.602 -1.190 -5.388 1.00 89.88 116 TRP A O 1
ATOM 997 N N . GLN A 1 117 ? -14.364 -0.412 -3.442 1.00 94.38 117 GLN A N 1
ATOM 998 C CA . GLN A 1 117 ? -13.349 -1.102 -2.640 1.00 94.38 117 GLN A CA 1
ATOM 999 C C . GLN A 1 117 ? -13.602 -2.613 -2.627 1.00 94.38 117 GLN A C 1
ATOM 1001 O O . GLN A 1 117 ? -12.654 -3.394 -2.657 1.00 94.38 117 GLN A O 1
ATOM 1006 N N . GLN A 1 118 ? -14.870 -3.037 -2.649 1.00 93.81 118 GLN A N 1
ATOM 1007 C CA . GLN A 1 118 ? -15.231 -4.452 -2.773 1.00 93.81 118 GLN A CA 1
ATOM 1008 C C . GLN A 1 118 ? -14.733 -5.048 -4.093 1.00 93.81 118 GLN A C 1
ATOM 1010 O O . GLN A 1 118 ? -14.201 -6.154 -4.067 1.00 93.81 118 GLN A O 1
ATOM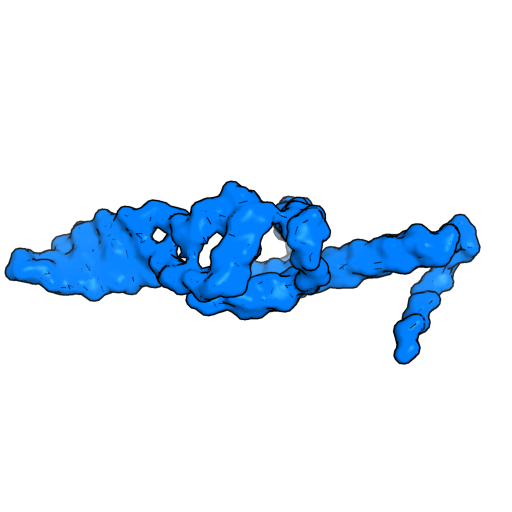 1015 N N . VAL A 1 119 ? -14.812 -4.305 -5.204 1.00 94.12 119 VAL A N 1
ATOM 1016 C CA . VAL A 1 119 ? -14.256 -4.731 -6.503 1.00 94.12 119 VAL A CA 1
ATOM 1017 C C . VAL A 1 119 ? -12.751 -5.002 -6.397 1.00 94.12 119 VAL A C 1
ATOM 1019 O O . VAL A 1 119 ? -12.277 -6.038 -6.855 1.00 94.12 119 VAL A O 1
ATOM 1022 N N . ILE A 1 120 ? -11.997 -4.123 -5.726 1.00 94.38 120 ILE A N 1
ATOM 1023 C CA . ILE A 1 120 ? -10.552 -4.311 -5.501 1.00 94.38 120 ILE A CA 1
ATOM 1024 C C . ILE A 1 120 ? -10.281 -5.569 -4.661 1.00 94.38 120 ILE A C 1
ATO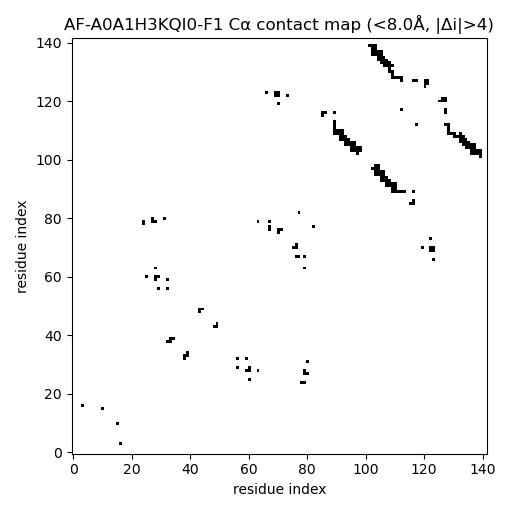M 1026 O O . ILE A 1 120 ? -9.389 -6.350 -4.993 1.00 94.38 120 ILE A O 1
ATOM 1030 N N . TYR A 1 121 ? -11.040 -5.795 -3.584 1.00 94.31 121 TYR A N 1
ATOM 1031 C CA . TYR A 1 121 ? -10.876 -6.996 -2.758 1.00 94.31 121 TYR A CA 1
ATOM 1032 C C . TYR A 1 121 ? -11.224 -8.281 -3.510 1.00 94.31 121 TYR A C 1
ATOM 1034 O O . TYR A 1 121 ? -10.489 -9.259 -3.389 1.00 94.31 121 TYR A O 1
ATOM 1042 N N . GLN A 1 122 ? -12.291 -8.271 -4.309 1.00 93.88 122 GLN A N 1
ATOM 1043 C CA . GLN A 1 122 ? -12.686 -9.402 -5.151 1.00 93.88 122 GLN A CA 1
ATOM 1044 C C . GLN A 1 122 ? -11.603 -9.726 -6.183 1.00 93.88 122 GLN A C 1
ATOM 1046 O O . GLN A 1 122 ? -11.172 -10.873 -6.257 1.00 93.88 122 GLN A O 1
ATOM 1051 N N . ALA A 1 123 ? -11.077 -8.714 -6.882 1.00 94.38 123 ALA A N 1
ATOM 1052 C CA . ALA A 1 123 ? -9.981 -8.875 -7.840 1.00 94.38 123 ALA A CA 1
ATOM 1053 C C . ALA A 1 123 ? -8.696 -9.432 -7.196 1.00 94.38 123 ALA A C 1
ATOM 1055 O O . ALA A 1 123 ? -7.910 -10.140 -7.821 1.00 94.38 123 A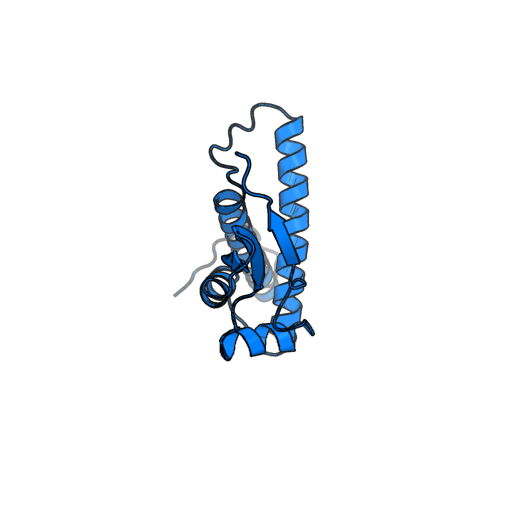LA A O 1
ATOM 1056 N N . LEU A 1 124 ? -8.468 -9.138 -5.913 1.00 93.88 124 LEU A N 1
ATOM 1057 C CA . LEU A 1 124 ? -7.342 -9.678 -5.150 1.00 93.88 124 LEU A CA 1
ATOM 1058 C C . LEU A 1 124 ? -7.664 -11.012 -4.456 1.00 93.88 124 LEU A C 1
ATOM 1060 O O . LEU A 1 124 ? -6.773 -11.584 -3.822 1.00 93.88 124 LEU A O 1
ATOM 1064 N N . ASN A 1 125 ? -8.886 -11.530 -4.578 1.00 93.62 125 ASN A N 1
ATOM 1065 C CA . ASN A 1 125 ? -9.372 -12.699 -3.848 1.00 93.62 125 ASN A CA 1
ATOM 1066 C C . ASN A 1 125 ? -9.142 -12.576 -2.325 1.00 93.62 125 ASN A C 1
ATOM 1068 O O . ASN A 1 125 ? -8.555 -13.449 -1.685 1.00 93.62 125 ASN A O 1
ATOM 1072 N N . LEU A 1 126 ? -9.530 -11.432 -1.758 1.00 91.62 126 LEU A N 1
ATOM 1073 C CA . LEU A 1 126 ? -9.385 -11.094 -0.342 1.00 91.62 126 LEU A CA 1
ATOM 1074 C C . LEU A 1 126 ? -10.753 -10.846 0.306 1.00 91.62 126 LEU A C 1
ATOM 1076 O O . LEU A 1 126 ? -11.701 -10.408 -0.344 1.00 91.62 126 LEU A O 1
ATOM 1080 N N . SER A 1 127 ? -10.834 -11.058 1.624 1.00 89.62 127 SER A N 1
ATOM 1081 C CA . SER A 1 127 ? -11.995 -10.631 2.414 1.00 89.62 127 SER A CA 1
ATOM 1082 C C . SER A 1 127 ? -12.173 -9.116 2.322 1.00 89.62 127 SER A C 1
ATOM 1084 O O . SER A 1 127 ? -11.219 -8.360 2.515 1.00 89.62 127 SER A O 1
ATOM 1086 N N . SER A 1 128 ? -13.410 -8.668 2.100 1.00 86.50 128 SER A N 1
ATOM 1087 C CA . SER A 1 128 ? -13.736 -7.241 2.048 1.00 86.50 128 SER A CA 1
ATOM 1088 C C . SER A 1 128 ? -13.651 -6.549 3.412 1.00 86.50 128 SER A C 1
ATOM 1090 O O . SER A 1 128 ? -13.633 -5.329 3.453 1.00 86.50 128 SER A O 1
ATOM 1092 N N . ASN A 1 129 ? -13.576 -7.301 4.515 1.00 86.12 129 ASN A N 1
ATOM 1093 C CA . ASN A 1 129 ? -13.314 -6.773 5.855 1.00 86.12 129 ASN A CA 1
ATOM 1094 C C . ASN A 1 129 ? -12.017 -7.405 6.381 1.00 86.12 129 ASN A C 1
ATOM 1096 O O . ASN A 1 129 ? -12.061 -8.494 6.963 1.00 86.12 129 ASN A O 1
ATOM 1100 N N . PRO A 1 130 ? -10.855 -6.785 6.120 1.00 81.19 130 PRO A N 1
ATOM 1101 C CA . PRO A 1 130 ? -9.579 -7.310 6.576 1.00 81.19 130 PRO A CA 1
ATOM 1102 C C . PRO A 1 130 ? -9.393 -7.087 8.084 1.00 81.19 130 PRO A C 1
ATOM 1104 O O . PRO A 1 130 ? -9.634 -5.997 8.607 1.00 81.19 130 PRO A O 1
ATOM 1107 N N . GLY A 1 131 ? -8.888 -8.115 8.766 1.00 80.12 131 GLY A N 1
ATOM 1108 C CA . GLY A 1 131 ? -8.681 -8.120 10.214 1.00 80.12 131 GLY A CA 1
ATOM 1109 C C . GLY A 1 131 ? -9.906 -8.613 10.987 1.00 80.12 131 GLY A C 1
ATOM 1110 O O . GLY A 1 131 ? -11.048 -8.324 10.637 1.00 80.12 131 GLY A O 1
ATOM 1111 N N . GLU A 1 132 ? -9.659 -9.382 12.044 1.00 82.06 132 GLU A N 1
ATOM 1112 C CA . GLU A 1 132 ? -10.713 -9.860 12.938 1.00 82.06 132 GLU A CA 1
ATOM 1113 C C . GLU A 1 132 ? -11.263 -8.727 13.812 1.00 82.06 132 GLU A C 1
ATOM 1115 O O . GLU A 1 132 ? -10.613 -7.702 14.035 1.00 82.06 132 GLU A O 1
ATOM 1120 N N . ILE A 1 133 ? -12.481 -8.917 14.327 1.00 85.56 133 ILE A N 1
ATOM 1121 C CA . ILE A 1 133 ? -13.059 -8.003 15.311 1.00 85.56 133 ILE A CA 1
ATOM 1122 C C . ILE A 1 133 ? -12.403 -8.288 16.661 1.00 85.56 133 ILE A C 1
ATOM 1124 O O . ILE A 1 133 ? -12.744 -9.265 17.328 1.00 85.56 133 ILE A O 1
ATOM 1128 N N . CYS A 1 134 ? -11.514 -7.402 17.098 1.00 84.75 134 CYS A N 1
ATOM 1129 C CA . CYS A 1 134 ? -10.898 -7.500 18.416 1.00 84.75 134 CYS A CA 1
ATOM 1130 C C . CYS A 1 134 ? -11.759 -6.781 19.455 1.00 84.75 134 CYS A C 1
ATOM 1132 O O . CYS A 1 134 ? -12.107 -5.608 19.296 1.00 84.75 134 CYS A O 1
ATOM 1134 N N . LYS A 1 135 ? -12.087 -7.483 20.541 1.00 88.31 135 LYS A N 1
ATOM 1135 C CA . LYS A 1 135 ? -12.791 -6.930 21.700 1.00 88.31 135 LYS A CA 1
ATOM 1136 C C . LYS A 1 135 ? -11.853 -6.953 22.897 1.00 88.31 135 LYS A C 1
ATOM 1138 O O . LYS A 1 135 ? -11.419 -8.024 23.306 1.00 88.31 135 LYS A O 1
ATOM 1143 N N . THR A 1 136 ? -11.594 -5.790 23.477 1.00 88.44 136 THR A N 1
ATOM 1144 C CA . THR A 1 136 ? -10.759 -5.659 24.673 1.00 88.44 136 THR A CA 1
ATOM 1145 C C . THR A 1 136 ? -11.565 -4.979 25.764 1.00 88.44 136 THR A C 1
ATOM 1147 O O . THR A 1 136 ? -12.070 -3.877 25.563 1.00 88.44 136 THR A O 1
ATOM 1150 N N . VAL A 1 137 ? -11.700 -5.631 26.916 1.00 85.81 137 VAL A N 1
ATOM 1151 C CA . VAL A 1 137 ? -12.341 -5.044 28.096 1.00 85.81 137 VAL A CA 1
ATOM 1152 C C . VAL A 1 137 ? -11.256 -4.427 28.966 1.00 85.81 137 VAL A C 1
ATOM 1154 O O . VAL A 1 137 ? -10.338 -5.123 29.393 1.00 85.81 137 VAL A O 1
ATOM 1157 N N . ILE A 1 138 ? -11.365 -3.130 29.217 1.00 83.81 138 ILE A N 1
ATOM 1158 C CA . ILE A 1 138 ? -10.509 -2.389 30.136 1.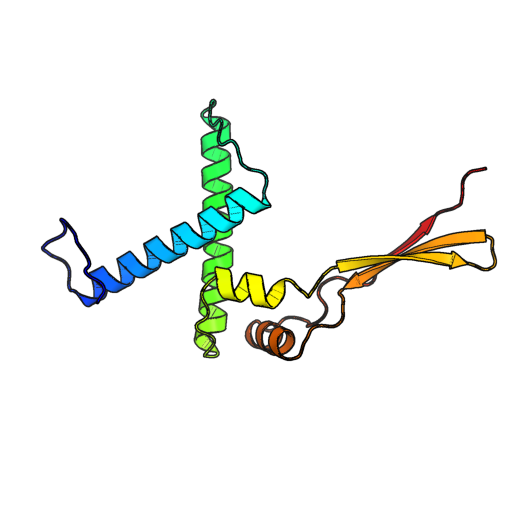00 83.81 138 ILE A CA 1
ATOM 1159 C C . ILE A 1 138 ? -11.308 -2.173 31.419 1.00 83.81 138 ILE A C 1
ATOM 1161 O O . ILE A 1 138 ? -12.450 -1.703 31.390 1.00 83.81 138 ILE A O 1
ATOM 1165 N N . LEU A 1 139 ? -10.716 -2.578 32.540 1.00 74.12 139 LEU A N 1
ATOM 1166 C CA . LEU A 1 139 ? -11.205 -2.211 33.861 1.00 74.12 139 LEU A CA 1
ATOM 1167 C C . LEU A 1 139 ? -10.782 -0.764 34.096 1.00 74.12 139 LEU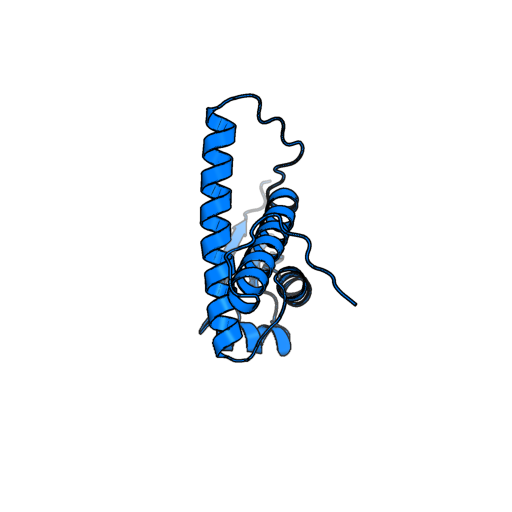 A C 1
ATOM 1169 O O . LEU A 1 139 ? -9.592 -0.457 33.993 1.00 74.12 139 LEU A O 1
ATOM 1173 N N . ASP A 1 140 ? -11.743 0.113 34.366 1.00 65.25 140 ASP A N 1
ATOM 1174 C CA . ASP A 1 140 ? -11.418 1.470 34.783 1.00 65.25 140 ASP A CA 1
ATOM 1175 C C . ASP A 1 140 ? -10.669 1.346 36.123 1.00 65.25 140 ASP A C 1
ATOM 1177 O O . ASP A 1 140 ? -11.154 0.699 37.052 1.00 65.25 140 ASP A O 1
ATOM 1181 N N . LYS A 1 141 ? -9.425 1.839 36.170 1.00 59.69 141 LYS A N 1
ATOM 1182 C CA . LYS A 1 141 ? -8.650 1.919 37.412 1.00 59.69 141 LYS A CA 1
ATOM 1183 C C . LYS A 1 141 ? -9.254 3.033 38.264 1.00 59.69 141 LYS A C 1
ATOM 1185 O O . LYS A 1 141 ? -9.374 4.148 37.756 1.00 59.69 141 LYS A O 1
ATOM 1190 N N . ASP A 1 142 ? -9.607 2.697 39.503 1.00 53.78 142 ASP A N 1
ATOM 1191 C CA . ASP A 1 142 ? -9.914 3.655 40.573 1.00 53.78 142 ASP A CA 1
ATOM 1192 C C . ASP A 1 142 ? -8.748 4.632 40.813 1.00 53.78 142 ASP A C 1
ATOM 1194 O O . ASP A 1 142 ? -7.571 4.207 40.674 1.00 53.78 142 ASP A O 1
#

Radius of gyration: 21.48 Å; Cα contacts (8 Å, |Δi|>4): 122; chains: 1; bounding box: 49×28×70 Å

Solvent-accessible surface area (backbone atoms only — not comparable to full-atom values): 8562 Å² total; per-residue (Å²): 137,90,82,87,87,74,93,73,82,90,61,57,69,68,59,49,52,54,50,51,54,50,51,55,49,51,51,52,53,51,56,51,48,40,64,74,71,60,53,64,81,77,77,67,83,45,71,69,58,45,52,54,48,52,51,56,50,51,54,51,48,54,54,51,51,52,52,49,53,43,31,41,76,68,70,45,79,72,52,71,68,54,50,51,62,67,46,64,82,55,44,78,45,75,48,76,44,78,44,97,84,69,30,40,36,36,40,34,35,48,46,83,55,51,76,72,49,39,52,55,22,56,53,66,75,46,70,64,58,66,70,73,77,46,76,48,80,42,77,70,79,130

Foldseek 3Di:
DDDDDDPDDPDDPVVVVVVVVLVVLLVVQVVVCCVVVVCPPVPVVDPVSVVVSVVVSVVSSVVLVVLCVLCVVVVNNDRPVVVCVLCVPWDWDWDWDQDPVRKIKTWTWIDQHDPVLVVSCVSVVHDSTPDDTDIDIHDPDD

Mean predicted aligned error: 9.01 Å

Nearest PDB structures (foldseek):
  3dwr-assembly1_A  TM=3.418E-01  e=5.156E+00  Leishmania major
  3e8j-assembly1_B  TM=3.703E-01  e=5.824E+00  Leishmania naiffi
  8fhl-assembly1_A  TM=3.709E-01  e=6.190E+00  Mus musculus
  1vju-assembly1_A  TM=3.222E-01  e=4.852E+00  Leishmania major

pLDDT: mean 83.51, std 10.57, range [45.19, 95.44]

Secondary structure (DSSP, 8-state):
------S--SS-HHHHHHHHHHHHHHHHHHHHHHHHTT--S----SHHHHHHHHHHHHHHHHHHHHHHHHHHHTT----HHHHHHHHTT--EEEEEEE-TTS-EEEEEEEPPPPHHHHHHHHHTT--SS-S--EEEEEPPP-

Sequence (142 aa):
MYYLCTNIMDWEPERLWRTYTILTDLEAVFRSLKSELGMRPVYHQTAQRVEAHLWITLLAYHLVHHIRMRLKAEGIHDSWDMLRQRMRTHMHVTTPMRTKDNKTLHIRKASRPEPWQQVIYQALNLSSNPGEICKTVILDKD